Protein AF-A0A528TF03-F1 (afdb_monomer_lite)

Foldseek 3Di:
DQVVVCVLVVVPDDRDQDDDDPPDPPDDPPRDHDDDDLVVVLVVCVVVVNNVHDDDDDDWDPDPPTVVSVVVVVVSRVSD

Sequence (80 aa):
NKDRIVQMINNRAVPANQPLPPSMPGYDKAFKGYPYDVAKAKALLAEAGHPDGFETQLFAMNTDPNPRIAQAIQQDLAAI

Radius of gyration: 14.99 Å; chains: 1; bounding box: 32×34×38 Å

Structure (mmCIF, N/CA/C/O backbone):
data_AF-A0A528TF03-F1
#
_entry.id   AF-A0A528TF03-F1
#
loop_
_atom_site.group_PDB
_atom_site.id
_atom_site.type_symbol
_atom_site.label_atom_id
_atom_site.label_alt_id
_atom_site.label_comp_id
_atom_site.label_asym_id
_atom_site.label_entity_id
_atom_site.label_seq_id
_atom_site.pdbx_PDB_ins_code
_atom_site.Cartn_x
_atom_site.Cartn_y
_atom_site.Cartn_z
_atom_site.occupancy
_atom_site.B_iso_or_equiv
_atom_site.auth_seq_id
_atom_site.auth_comp_id
_atom_site.auth_asym_id
_atom_site.auth_atom_id
_atom_site.pdbx_PDB_model_num
ATOM 1 N N . ASN A 1 1 ? -3.309 -3.215 -1.703 1.00 95.88 1 ASN A N 1
ATOM 2 C CA . ASN A 1 1 ? -3.455 -4.227 -2.771 1.00 95.88 1 ASN A CA 1
ATOM 3 C C . ASN A 1 1 ? -2.359 -4.034 -3.826 1.00 95.88 1 ASN A C 1
ATOM 5 O O . ASN A 1 1 ? -2.407 -3.063 -4.574 1.00 95.88 1 ASN A O 1
ATOM 9 N N . LYS A 1 2 ? -1.346 -4.916 -3.870 1.00 97.19 2 LYS A N 1
ATOM 10 C CA . LYS A 1 2 ? -0.196 -4.769 -4.791 1.00 97.19 2 LYS A CA 1
ATOM 11 C C . LYS A 1 2 ? -0.565 -5.045 -6.254 1.00 97.19 2 LYS A C 1
ATOM 13 O O . LYS A 1 2 ? -0.061 -4.353 -7.134 1.00 97.19 2 LYS A O 1
ATOM 18 N N . ASP A 1 3 ? -1.470 -5.986 -6.512 1.00 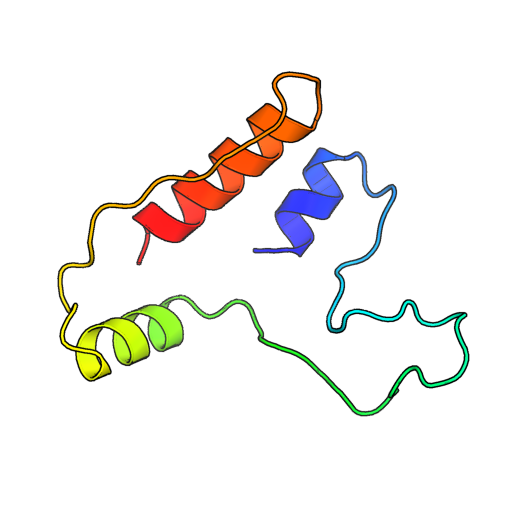97.06 3 ASP A N 1
ATOM 19 C CA . ASP A 1 3 ? -1.895 -6.341 -7.872 1.00 97.06 3 ASP A CA 1
ATOM 20 C C . ASP A 1 3 ? -2.592 -5.172 -8.570 1.00 97.06 3 ASP A C 1
ATOM 22 O O . ASP A 1 3 ? -2.309 -4.875 -9.730 1.00 97.06 3 ASP A O 1
ATOM 26 N N . ARG A 1 4 ? -3.434 -4.429 -7.838 1.00 97.12 4 ARG A N 1
ATOM 27 C CA . ARG A 1 4 ? -4.073 -3.212 -8.362 1.00 97.12 4 ARG A CA 1
ATOM 28 C C . ARG A 1 4 ? -3.042 -2.174 -8.816 1.00 97.12 4 ARG A C 1
ATOM 30 O O . ARG A 1 4 ? -3.204 -1.573 -9.872 1.00 97.12 4 ARG A O 1
ATOM 37 N N . ILE A 1 5 ? -1.965 -1.982 -8.052 1.00 97.50 5 ILE A N 1
ATOM 38 C CA . ILE A 1 5 ? -0.887 -1.046 -8.415 1.00 97.50 5 ILE A CA 1
ATOM 39 C C . ILE A 1 5 ? -0.190 -1.498 -9.705 1.00 97.50 5 ILE A C 1
ATOM 41 O O . ILE A 1 5 ? 0.055 -0.676 -10.586 1.00 97.50 5 ILE A O 1
ATOM 45 N N . VAL A 1 6 ? 0.077 -2.799 -9.856 1.00 97.75 6 VAL A N 1
ATOM 46 C CA . VAL A 1 6 ? 0.663 -3.370 -11.081 1.00 97.75 6 VAL A CA 1
ATOM 47 C C . VAL A 1 6 ? -0.235 -3.122 -12.301 1.00 97.75 6 VAL A C 1
ATOM 49 O O . VAL A 1 6 ? 0.258 -2.725 -13.360 1.00 97.75 6 VAL A O 1
ATOM 52 N N . GLN A 1 7 ? -1.552 -3.267 -12.152 1.00 96.94 7 GLN A N 1
ATOM 53 C CA . GLN A 1 7 ? -2.511 -2.963 -13.220 1.00 96.94 7 GLN A CA 1
ATOM 54 C C . GLN A 1 7 ? -2.470 -1.482 -13.632 1.00 96.94 7 GLN A C 1
ATOM 56 O O . GLN A 1 7 ? -2.466 -1.177 -14.824 1.00 96.94 7 GLN A O 1
ATOM 61 N N . MET A 1 8 ? -2.357 -0.556 -12.673 1.00 95.62 8 MET A N 1
ATOM 62 C CA . MET A 1 8 ? -2.307 0.897 -12.930 1.00 95.62 8 MET A CA 1
ATOM 63 C C . MET A 1 8 ? -1.086 1.351 -13.739 1.00 95.62 8 MET A C 1
ATOM 65 O O . MET A 1 8 ? -1.121 2.416 -14.366 1.00 95.62 8 MET A O 1
ATOM 69 N N . ILE A 1 9 ? -0.017 0.551 -13.727 1.00 95.50 9 ILE A N 1
ATOM 70 C CA . ILE A 1 9 ? 1.196 0.753 -14.528 1.00 95.50 9 ILE A CA 1
ATOM 71 C C . ILE A 1 9 ? 1.228 -0.156 -15.765 1.00 95.50 9 ILE A C 1
ATOM 73 O O . ILE A 1 9 ? 2.296 -0.500 -16.274 1.00 95.50 9 ILE A O 1
ATOM 77 N N . ASN A 1 10 ? 0.048 -0.528 -16.269 1.00 96.06 10 ASN A N 1
ATOM 78 C CA . ASN A 1 10 ? -0.146 -1.325 -17.479 1.00 96.06 10 ASN A CA 1
ATOM 79 C C . ASN A 1 10 ? 0.504 -2.715 -17.409 1.00 96.06 10 ASN A C 1
ATOM 81 O O . ASN A 1 10 ? 1.046 -3.192 -18.404 1.00 96.06 10 ASN A O 1
ATOM 85 N N . ASN A 1 11 ? 0.482 -3.354 -16.233 1.00 96.75 11 ASN A N 1
ATOM 86 C CA . ASN A 1 11 ? 1.042 -4.691 -15.999 1.00 96.75 11 ASN A CA 1
ATOM 87 C C . ASN A 1 11 ? 2.528 -4.828 -16.385 1.00 96.75 11 ASN A C 1
ATOM 89 O O . ASN A 1 11 ? 2.994 -5.911 -16.729 1.00 96.75 11 ASN A O 1
ATOM 93 N N . ARG A 1 12 ? 3.296 -3.734 -16.324 1.00 95.75 12 ARG A N 1
ATOM 94 C CA . ARG A 1 12 ? 4.733 -3.718 -16.658 1.00 95.75 12 ARG A CA 1
ATOM 95 C C . ARG A 1 12 ? 5.644 -4.181 -15.513 1.00 95.75 12 ARG A C 1
ATOM 97 O O . ARG A 1 12 ? 6.856 -4.007 -15.590 1.00 95.75 12 ARG A O 1
ATOM 104 N N . ALA A 1 13 ? 5.074 -4.736 -14.448 1.00 94.94 13 ALA A N 1
ATOM 105 C CA . ALA A 1 13 ? 5.796 -5.236 -13.284 1.00 94.94 13 ALA A CA 1
ATOM 106 C C . ALA A 1 13 ? 5.092 -6.465 -12.695 1.00 94.94 13 ALA A C 1
ATOM 108 O O . ALA A 1 13 ? 3.995 -6.825 -13.116 1.00 94.94 13 ALA A O 1
ATOM 109 N N . VAL A 1 14 ? 5.712 -7.073 -11.684 1.00 94.94 14 VAL A N 1
ATOM 110 C CA . VAL A 1 14 ? 5.106 -8.117 -10.848 1.00 94.94 14 VAL A CA 1
ATOM 111 C C . VAL A 1 14 ? 5.103 -7.670 -9.383 1.00 94.94 14 VAL A C 1
ATOM 113 O O . VAL A 1 14 ? 5.996 -6.916 -8.984 1.00 94.94 14 VAL A O 1
ATOM 116 N N . PRO A 1 15 ? 4.131 -8.104 -8.560 1.00 96.19 15 PRO A N 1
ATOM 117 C CA . PRO A 1 15 ? 4.117 -7.780 -7.139 1.00 96.19 15 PRO A CA 1
ATOM 118 C C . PRO A 1 15 ? 5.382 -8.276 -6.437 1.00 96.19 15 PRO A C 1
ATOM 120 O O . PRO A 1 15 ? 5.706 -9.462 -6.473 1.00 96.19 15 PRO A O 1
ATOM 123 N N . ALA A 1 16 ? 6.074 -7.377 -5.742 1.00 96.69 16 ALA A N 1
ATOM 124 C CA . ALA A 1 16 ? 7.208 -7.756 -4.911 1.00 96.69 16 ALA A CA 1
ATOM 125 C C . ALA A 1 16 ? 6.721 -8.361 -3.584 1.00 96.69 16 ALA A C 1
ATOM 127 O O . ALA A 1 16 ? 5.903 -7.762 -2.874 1.00 96.69 16 ALA A O 1
ATOM 128 N N . ASN A 1 17 ? 7.247 -9.527 -3.218 1.00 96.25 17 ASN A N 1
ATOM 129 C CA . ASN A 1 17 ? 7.098 -10.130 -1.891 1.00 96.25 17 ASN A CA 1
ATOM 130 C C . ASN A 1 17 ? 8.305 -9.841 -0.988 1.00 96.25 17 ASN A C 1
ATOM 132 O O . ASN A 1 17 ? 8.115 -9.773 0.218 1.00 96.25 17 ASN A O 1
ATOM 136 N N . GLN A 1 18 ? 9.495 -9.615 -1.551 1.00 96.38 18 GLN A N 1
ATOM 137 C CA . GLN A 1 18 ? 10.741 -9.333 -0.833 1.00 96.38 18 GLN A CA 1
ATOM 138 C C . GLN A 1 18 ? 11.611 -8.292 -1.564 1.00 96.38 18 GLN A C 1
ATOM 140 O O .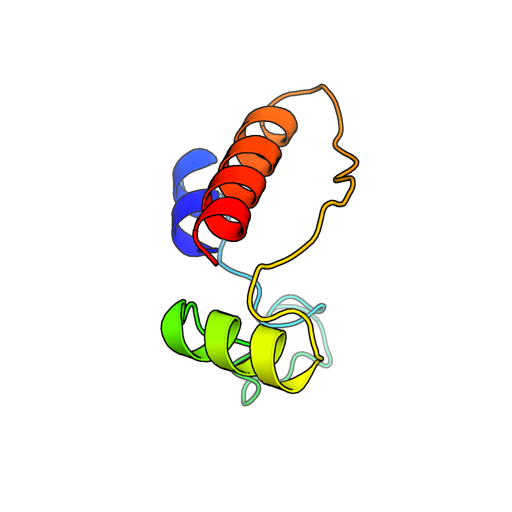 GLN A 1 18 ? 11.286 -7.943 -2.701 1.00 96.38 18 GLN A O 1
ATOM 145 N N . PRO A 1 19 ? 12.693 -7.779 -0.938 1.00 96.12 19 PRO A N 1
ATOM 146 C CA . PRO A 1 19 ? 13.524 -6.728 -1.535 1.00 96.12 19 PRO A CA 1
ATOM 147 C C . PRO A 1 19 ? 14.272 -7.159 -2.800 1.00 96.12 19 PRO A C 1
ATOM 149 O O . PRO A 1 19 ? 14.382 -6.379 -3.744 1.00 96.12 19 PRO A O 1
ATOM 152 N N . LEU A 1 20 ? 14.795 -8.389 -2.823 1.00 97.06 20 LEU A N 1
ATOM 153 C CA . LEU A 1 20 ? 15.517 -8.906 -3.983 1.00 97.06 20 LEU A CA 1
ATOM 154 C C . LEU A 1 20 ? 14.529 -9.387 -5.059 1.00 97.06 20 LEU A C 1
ATOM 156 O O . LEU A 1 20 ? 13.559 -10.072 -4.725 1.00 97.06 20 LEU A O 1
ATOM 160 N N . PRO A 1 21 ? 14.763 -9.087 -6.348 1.00 96.00 21 PRO A N 1
ATOM 161 C CA . PRO A 1 21 ? 14.003 -9.672 -7.443 1.00 96.00 21 PRO A CA 1
ATOM 162 C C . PRO A 1 21 ? 14.412 -11.140 -7.689 1.00 96.00 21 PRO A C 1
ATOM 164 O O . PRO A 1 21 ? 15.535 -11.527 -7.357 1.00 96.00 21 PRO A O 1
ATOM 167 N N . PRO A 1 22 ? 13.558 -11.954 -8.343 1.00 94.88 22 PRO A N 1
ATOM 168 C CA . PRO A 1 22 ? 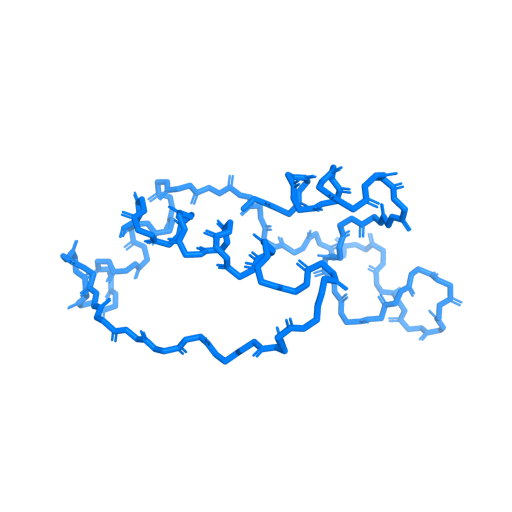13.813 -13.382 -8.583 1.00 94.88 22 PRO A CA 1
ATOM 169 C C . PRO A 1 22 ? 15.110 -13.724 -9.326 1.00 94.88 22 PRO A C 1
ATOM 171 O O . PRO A 1 22 ? 15.596 -14.848 -9.223 1.00 94.88 22 PRO A O 1
ATOM 174 N N . SER A 1 23 ? 15.653 -12.783 -10.100 1.00 95.06 23 SER A N 1
ATOM 175 C CA . SER A 1 23 ? 16.878 -12.959 -10.884 1.00 95.06 23 SER A CA 1
ATOM 176 C C . SER A 1 23 ? 18.168 -12.709 -10.096 1.00 95.06 23 SER A C 1
ATOM 178 O O . SER A 1 23 ? 19.244 -13.005 -10.612 1.00 95.06 23 SER A O 1
ATOM 180 N N . MET A 1 24 ? 18.096 -12.160 -8.878 1.00 97.38 24 MET A N 1
ATOM 181 C CA . MET A 1 24 ? 19.283 -11.865 -8.071 1.00 97.38 24 MET A CA 1
ATOM 182 C C . MET A 1 24 ? 19.682 -13.046 -7.169 1.00 97.38 24 MET A C 1
ATOM 184 O O . MET A 1 24 ? 18.811 -13.686 -6.569 1.00 97.38 24 MET A O 1
ATOM 188 N N . PRO A 1 25 ? 20.993 -13.317 -7.003 1.00 96.94 25 PRO A N 1
ATOM 189 C CA . PRO A 1 25 ? 21.480 -14.243 -5.986 1.00 96.94 25 PRO A CA 1
ATOM 190 C C . PRO A 1 25 ? 20.972 -13.863 -4.591 1.00 96.94 25 PRO A C 1
ATOM 192 O O . PRO A 1 25 ? 20.962 -12.689 -4.227 1.00 96.94 25 PRO A O 1
ATOM 195 N N . GLY A 1 26 ? 20.556 -14.863 -3.812 1.00 96.44 26 GLY A N 1
ATOM 196 C CA . GLY A 1 26 ? 19.994 -14.662 -2.473 1.00 96.44 26 GLY A CA 1
ATOM 197 C C . GLY A 1 26 ? 18.474 -14.471 -2.426 1.00 96.44 26 GLY A C 1
ATOM 198 O O . GLY A 1 26 ? 17.926 -14.378 -1.333 1.00 96.44 26 GLY A O 1
ATOM 199 N N . TYR A 1 27 ? 17.774 -14.457 -3.568 1.00 97.50 27 TYR A N 1
ATOM 200 C CA . TYR A 1 27 ? 16.309 -14.502 -3.586 1.00 97.50 27 TYR A CA 1
ATOM 201 C C . TYR A 1 27 ? 15.785 -15.778 -2.905 1.00 97.50 27 TYR A C 1
ATOM 203 O O . TYR A 1 27 ? 16.037 -16.891 -3.378 1.00 97.50 27 TYR A O 1
ATOM 211 N N . ASP A 1 28 ? 15.006 -15.627 -1.833 1.00 97.56 28 ASP A N 1
ATOM 212 C CA . ASP A 1 28 ? 14.348 -16.752 -1.170 1.00 97.56 28 ASP A CA 1
ATOM 213 C C . ASP A 1 28 ? 13.033 -17.109 -1.884 1.00 97.56 28 ASP A C 1
ATOM 215 O O . ASP A 1 28 ? 12.069 -16.343 -1.889 1.00 97.56 28 ASP A O 1
ATOM 219 N N . LYS A 1 29 ? 12.970 -18.299 -2.492 1.00 95.62 29 LYS A N 1
ATOM 220 C CA . LYS A 1 29 ? 11.769 -18.790 -3.194 1.00 95.62 29 LYS A CA 1
ATOM 221 C C . LYS A 1 29 ? 10.647 -19.232 -2.247 1.00 95.62 29 LYS A C 1
ATOM 223 O O . LYS A 1 29 ? 9.498 -19.343 -2.685 1.00 95.62 29 LYS A O 1
ATOM 228 N N . ALA A 1 30 ? 10.960 -19.521 -0.985 1.00 96.94 30 ALA A N 1
ATOM 229 C CA . ALA A 1 30 ? 9.986 -19.961 0.006 1.00 96.94 30 ALA A CA 1
ATOM 230 C C . ALA A 1 30 ? 9.229 -18.782 0.632 1.00 96.94 30 ALA A C 1
ATOM 232 O O . ALA A 1 30 ? 8.063 -18.939 1.006 1.00 96.94 30 ALA A O 1
ATOM 233 N N . PHE A 1 31 ? 9.847 -17.599 0.693 1.00 96.88 31 PHE A N 1
ATOM 234 C CA . PHE A 1 31 ? 9.241 -16.418 1.293 1.00 96.88 31 PHE A CA 1
ATOM 235 C C . PHE A 1 31 ? 7.987 -15.957 0.536 1.00 96.88 31 PHE A C 1
ATOM 237 O O . PHE A 1 31 ? 8.003 -15.733 -0.675 1.00 96.88 31 PHE A O 1
ATOM 244 N N . LYS A 1 32 ? 6.866 -15.803 1.247 1.00 93.56 32 LYS A N 1
ATOM 245 C CA . LYS A 1 32 ? 5.572 -15.427 0.646 1.00 93.56 32 LYS A CA 1
ATOM 246 C C . LYS A 1 32 ? 5.248 -13.939 0.768 1.00 93.56 32 LYS A C 1
ATOM 248 O O . LYS A 1 32 ? 4.530 -13.410 -0.075 1.00 93.56 32 LYS A O 1
ATOM 253 N N . GLY A 1 33 ? 5.814 -13.254 1.761 1.00 94.88 33 GLY A N 1
ATOM 254 C CA . GLY A 1 33 ? 5.448 -11.880 2.099 1.00 94.88 33 GLY A CA 1
ATOM 255 C C . GLY A 1 33 ? 4.038 -11.769 2.689 1.00 94.88 33 GLY A C 1
ATOM 256 O O . GLY A 1 33 ? 3.412 -12.765 3.054 1.00 94.88 33 GLY A O 1
ATOM 257 N N . TYR A 1 34 ? 3.544 -10.536 2.797 1.00 96.12 34 TYR A N 1
ATOM 258 C CA . TYR A 1 34 ? 2.220 -10.257 3.353 1.00 96.12 34 TYR A CA 1
ATOM 259 C C . TYR A 1 34 ? 1.122 -10.338 2.280 1.00 96.12 34 TYR A C 1
ATOM 261 O O . TYR A 1 34 ? 1.248 -9.660 1.251 1.00 96.12 34 TYR A O 1
ATOM 269 N N . PRO A 1 35 ? 0.043 -11.112 2.513 1.00 96.31 35 PRO A N 1
ATOM 270 C CA . PRO A 1 35 ? -1.143 -11.075 1.667 1.00 96.31 35 PRO A CA 1
ATOM 271 C C . PRO A 1 35 ? -1.912 -9.762 1.868 1.00 96.31 35 PRO A C 1
ATOM 273 O O . PRO A 1 35 ? -1.732 -9.060 2.864 1.00 96.31 35 PRO A O 1
ATOM 276 N N . TYR A 1 36 ? -2.796 -9.434 0.927 1.00 97.38 36 TYR A N 1
ATOM 277 C CA . TYR A 1 36 ? -3.745 -8.338 1.108 1.00 97.38 36 TYR A CA 1
ATOM 278 C C . TYR A 1 36 ? -4.953 -8.828 1.916 1.00 97.38 36 TYR A C 1
ATOM 280 O O . TYR A 1 36 ? -5.806 -9.532 1.383 1.00 97.38 36 TYR A O 1
ATOM 288 N N . ASP A 1 37 ? -4.999 -8.463 3.197 1.00 98.06 37 ASP A N 1
ATOM 289 C CA . ASP A 1 37 ? -6.041 -8.866 4.146 1.00 98.06 37 ASP A CA 1
ATOM 290 C C . ASP A 1 37 ? -6.438 -7.672 5.029 1.00 98.06 37 ASP A C 1
ATOM 292 O O . ASP A 1 37 ? -5.725 -7.290 5.959 1.00 98.06 37 ASP A O 1
ATOM 296 N N . VAL A 1 38 ? -7.578 -7.059 4.699 1.00 98.06 38 VAL A N 1
ATOM 297 C CA . VAL A 1 38 ? -8.105 -5.868 5.387 1.00 98.06 38 VAL A CA 1
ATOM 298 C C . VAL A 1 38 ? -8.520 -6.195 6.822 1.00 98.06 38 VAL A C 1
ATOM 300 O O . VAL A 1 38 ? -8.274 -5.401 7.726 1.00 98.06 38 VAL A O 1
ATOM 303 N N . ALA A 1 39 ? -9.118 -7.366 7.056 1.00 98.31 39 ALA A N 1
ATOM 304 C CA . ALA A 1 39 ? -9.588 -7.757 8.382 1.00 98.31 39 ALA A CA 1
ATOM 305 C C . ALA A 1 39 ? -8.409 -7.969 9.338 1.00 98.31 39 ALA A C 1
ATOM 307 O O . ALA A 1 39 ? -8.411 -7.458 10.458 1.00 98.31 39 ALA A O 1
ATOM 308 N N . LYS A 1 40 ? -7.360 -8.655 8.868 1.00 98.38 40 LYS A N 1
ATOM 309 C CA . LYS A 1 40 ? -6.131 -8.839 9.641 1.00 98.38 40 LYS A CA 1
ATOM 310 C C . LYS A 1 40 ? -5.394 -7.522 9.886 1.00 98.38 40 LYS A C 1
ATOM 312 O O . LYS A 1 40 ? -4.862 -7.335 10.975 1.00 98.38 40 LYS A O 1
ATOM 317 N N . ALA A 1 41 ? -5.380 -6.604 8.917 1.00 98.56 41 ALA A N 1
ATOM 318 C CA . ALA A 1 41 ? -4.781 -5.283 9.102 1.00 98.56 41 ALA A CA 1
ATOM 319 C C . ALA A 1 41 ? -5.479 -4.483 10.219 1.00 98.56 41 ALA A C 1
ATOM 321 O O . ALA A 1 41 ? -4.798 -3.975 11.107 1.00 98.56 41 ALA A O 1
ATOM 322 N N . LYS A 1 42 ? -6.821 -4.455 10.238 1.00 98.56 42 LYS A N 1
ATOM 323 C CA . LYS A 1 42 ? -7.608 -3.832 11.320 1.00 98.56 42 LYS A CA 1
ATOM 324 C C . LYS A 1 42 ? -7.330 -4.452 12.686 1.00 98.56 42 LYS A C 1
ATOM 326 O O . LYS A 1 42 ? -7.150 -3.735 13.665 1.00 98.56 42 LYS A O 1
ATOM 331 N N . ALA A 1 43 ? -7.254 -5.783 12.751 1.00 98.56 43 ALA A N 1
ATOM 332 C CA . ALA A 1 43 ? -6.948 -6.487 13.995 1.00 98.56 43 ALA A CA 1
ATOM 333 C C . ALA A 1 43 ? -5.569 -6.095 14.557 1.00 98.56 43 ALA A C 1
ATOM 335 O O . ALA A 1 43 ? -5.454 -5.824 15.749 1.00 98.56 43 ALA A O 1
ATOM 336 N N . LEU A 1 44 ? -4.547 -5.998 13.698 1.00 98.69 44 LEU A N 1
ATOM 337 C CA . LEU A 1 44 ? -3.199 -5.582 14.099 1.00 98.69 44 LEU A CA 1
ATOM 338 C C . LEU A 1 44 ? -3.141 -4.113 14.546 1.00 98.69 44 LEU A C 1
ATOM 340 O O . LEU A 1 44 ? -2.424 -3.799 15.492 1.00 98.69 44 LEU A O 1
ATOM 344 N N . LEU A 1 45 ? -3.898 -3.216 13.904 1.00 98.69 45 LEU A N 1
ATOM 345 C CA . LEU A 1 45 ? -4.014 -1.821 14.349 1.00 98.69 45 LEU A CA 1
ATOM 346 C C . LEU A 1 45 ? -4.633 -1.726 15.748 1.00 98.69 45 LEU A C 1
ATOM 348 O O . LEU A 1 45 ? -4.104 -1.020 16.605 1.00 98.69 45 LEU A O 1
ATOM 352 N N . ALA A 1 46 ? -5.707 -2.476 16.005 1.00 98.69 46 ALA A N 1
ATOM 353 C CA . ALA A 1 46 ? -6.338 -2.525 17.319 1.00 98.69 46 ALA A CA 1
ATOM 354 C C . ALA A 1 46 ? -5.403 -3.108 18.394 1.00 98.69 46 ALA A C 1
ATOM 356 O O . ALA A 1 46 ? -5.303 -2.540 19.480 1.00 98.69 46 ALA A O 1
ATOM 357 N N . GLU A 1 47 ? -4.678 -4.191 18.087 1.00 98.62 47 GLU A N 1
ATOM 358 C CA . GLU A 1 47 ? -3.669 -4.779 18.984 1.00 98.62 47 GLU A CA 1
ATOM 359 C C . GLU A 1 47 ? -2.557 -3.777 19.329 1.00 98.62 47 GLU A C 1
ATOM 361 O O . GLU A 1 47 ? -2.102 -3.716 20.470 1.00 98.62 47 GLU A O 1
ATOM 366 N N . ALA A 1 48 ? -2.171 -2.933 18.369 1.00 98.56 48 ALA A N 1
ATOM 367 C CA . ALA A 1 48 ? -1.191 -1.869 18.560 1.00 98.56 48 ALA A CA 1
ATOM 368 C C . ALA A 1 48 ? -1.736 -0.629 19.301 1.00 98.56 48 ALA A C 1
ATOM 370 O O . ALA A 1 48 ? -0.994 0.333 19.490 1.00 98.56 48 ALA A O 1
ATOM 371 N N . GLY A 1 49 ? -3.008 -0.620 19.719 1.00 98.62 49 GLY A N 1
ATOM 372 C CA . GLY A 1 49 ? -3.630 0.512 20.415 1.00 98.62 49 GLY A CA 1
ATOM 373 C C . GLY A 1 49 ? -4.187 1.607 19.497 1.00 98.62 49 GLY A C 1
ATOM 374 O O . GLY A 1 49 ? -4.498 2.695 19.976 1.00 98.62 49 GLY A O 1
ATOM 375 N N . HIS A 1 50 ? -4.355 1.323 18.202 1.00 98.56 50 HIS A N 1
ATOM 376 C CA . HIS A 1 50 ? -4.935 2.223 17.198 1.00 98.56 50 HIS A CA 1
ATOM 377 C C . HIS A 1 50 ? -6.224 1.649 16.568 1.00 98.56 50 HIS A C 1
ATOM 379 O O . HIS A 1 50 ? -6.296 1.521 15.346 1.00 98.56 50 HIS A O 1
ATOM 385 N N . PRO A 1 51 ? -7.255 1.276 17.355 1.00 97.81 51 PRO A N 1
ATOM 386 C CA . PRO A 1 51 ? -8.474 0.656 16.822 1.00 97.81 51 PRO A CA 1
ATOM 387 C C . PRO A 1 51 ? -9.261 1.568 15.869 1.00 97.81 51 PRO A C 1
ATOM 389 O O . PRO A 1 51 ? -9.950 1.065 14.986 1.00 97.81 51 PRO A O 1
ATOM 392 N N . ASP A 1 52 ? -9.117 2.886 16.028 1.00 97.19 52 ASP A N 1
ATOM 393 C CA . ASP A 1 52 ? -9.752 3.915 15.197 1.00 97.19 52 ASP A CA 1
ATOM 394 C C . ASP A 1 52 ? -8.783 4.513 14.155 1.00 97.19 52 ASP A C 1
ATOM 396 O O . ASP A 1 52 ? -9.056 5.554 13.557 1.00 97.19 52 ASP A O 1
ATOM 400 N N . GLY A 1 53 ? -7.625 3.875 13.949 1.00 97.81 53 GLY A N 1
ATOM 401 C CA . GLY A 1 53 ? -6.587 4.346 13.038 1.00 97.81 53 GLY A CA 1
ATOM 402 C C . GLY A 1 53 ? -5.768 5.521 13.583 1.00 97.81 53 GLY A C 1
ATOM 403 O O . GLY A 1 53 ? -5.677 5.757 14.790 1.00 97.81 53 GLY A O 1
ATOM 404 N N . PHE A 1 54 ? -5.086 6.215 12.672 1.00 98.50 54 PHE A N 1
ATOM 405 C CA . PHE A 1 54 ? -4.266 7.395 12.948 1.00 98.50 54 PHE A CA 1
ATOM 406 C C . PHE A 1 54 ? -3.991 8.176 11.657 1.00 98.50 54 PHE A C 1
ATOM 408 O O . PHE A 1 54 ? -4.136 7.655 10.550 1.00 98.50 54 PHE A O 1
ATOM 415 N N . GLU A 1 55 ? -3.538 9.420 11.796 1.00 98.44 55 GLU A N 1
ATOM 416 C CA . GLU A 1 55 ? -3.074 10.224 10.667 1.00 98.44 55 GLU A CA 1
ATOM 417 C C . GLU A 1 55 ? -1.571 10.060 10.431 1.00 98.44 55 GLU A C 1
ATOM 419 O O . GLU A 1 55 ? -0.769 9.965 11.362 1.00 98.44 55 GLU A O 1
ATOM 424 N N . THR A 1 56 ? -1.168 10.059 9.162 1.00 98.12 56 THR A N 1
ATOM 425 C CA . THR A 1 56 ? 0.241 9.991 8.770 1.00 98.12 56 THR A CA 1
ATOM 426 C C . THR A 1 56 ? 0.482 10.679 7.429 1.00 98.12 56 THR A C 1
ATOM 428 O O . THR A 1 56 ? -0.452 11.116 6.757 1.00 98.12 56 THR A O 1
ATOM 431 N N . GLN A 1 57 ? 1.749 10.786 7.031 1.00 98.38 57 GLN A N 1
ATOM 432 C CA . GLN A 1 57 ? 2.175 11.424 5.790 1.00 98.38 57 GLN A CA 1
ATOM 433 C C . GLN A 1 57 ? 2.847 10.409 4.863 1.00 98.38 57 GLN A C 1
ATOM 435 O O . GLN A 1 57 ? 3.752 9.681 5.268 1.00 98.38 57 GLN A O 1
ATOM 440 N N . LEU A 1 58 ? 2.432 10.398 3.594 1.00 98.00 58 LEU A N 1
ATOM 441 C CA . LEU A 1 58 ? 3.060 9.613 2.533 1.00 98.00 58 LEU A CA 1
ATOM 442 C C . LEU A 1 58 ? 3.771 10.556 1.561 1.00 98.00 58 LEU A C 1
ATOM 444 O O . LEU A 1 58 ? 3.129 11.277 0.799 1.00 98.00 58 LEU A O 1
ATOM 448 N N . PHE A 1 59 ? 5.101 10.532 1.569 1.00 98.06 59 PHE A N 1
ATOM 449 C CA . PHE A 1 59 ? 5.901 11.267 0.594 1.00 98.06 59 PHE A CA 1
ATOM 450 C C . PHE A 1 59 ? 5.895 10.531 -0.746 1.00 98.06 59 PHE A C 1
ATOM 452 O O . PHE A 1 59 ? 6.155 9.329 -0.810 1.00 98.06 59 PHE A O 1
ATOM 459 N N . ALA A 1 60 ? 5.624 11.262 -1.824 1.00 97.69 60 ALA A N 1
ATOM 460 C CA . ALA A 1 60 ? 5.616 10.726 -3.176 1.00 97.69 60 ALA A CA 1
ATOM 461 C C . ALA A 1 60 ? 6.262 11.713 -4.149 1.00 97.69 60 ALA A C 1
ATOM 463 O O . ALA A 1 60 ? 6.193 12.929 -3.969 1.00 97.69 60 ALA A O 1
ATOM 464 N N . MET A 1 61 ? 6.874 11.181 -5.206 1.00 98.12 61 MET A N 1
ATOM 465 C CA . MET A 1 61 ? 7.305 11.997 -6.339 1.00 98.12 61 MET A CA 1
ATOM 466 C C . MET A 1 61 ? 6.078 12.549 -7.078 1.00 98.12 61 MET A C 1
ATOM 468 O O . MET A 1 61 ? 5.036 11.897 -7.144 1.00 98.12 61 MET A O 1
ATOM 472 N N . ASN A 1 62 ? 6.205 13.736 -7.670 1.00 97.12 62 ASN A N 1
ATOM 473 C CA . ASN A 1 62 ? 5.107 14.413 -8.368 1.00 97.12 62 ASN A CA 1
ATOM 474 C C . ASN A 1 62 ? 4.939 13.992 -9.843 1.00 97.12 62 ASN A C 1
ATOM 476 O O . ASN A 1 62 ? 4.005 14.445 -10.500 1.00 97.12 62 ASN A O 1
ATOM 480 N N . THR A 1 63 ? 5.804 13.118 -10.361 1.00 97.81 63 THR A N 1
ATOM 481 C CA . THR A 1 63 ? 5.757 12.630 -11.750 1.00 97.81 63 THR A CA 1
ATOM 482 C C . THR A 1 63 ? 5.003 11.305 -11.861 1.00 97.81 63 THR A C 1
ATOM 484 O O . THR A 1 63 ? 5.216 10.398 -11.050 1.00 97.81 63 THR A O 1
ATOM 487 N N . ASP A 1 64 ? 4.165 11.162 -12.893 1.00 94.56 64 ASP A N 1
ATOM 488 C CA . ASP A 1 64 ? 3.461 9.910 -13.211 1.00 94.56 64 ASP A CA 1
ATOM 489 C C . ASP A 1 64 ? 4.434 8.709 -13.305 1.00 9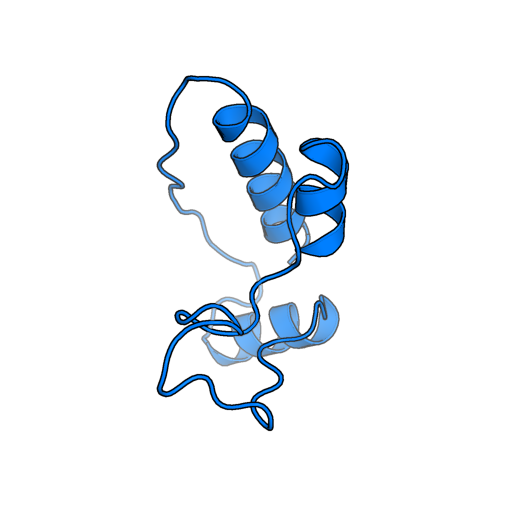4.56 64 ASP A C 1
ATOM 491 O O . ASP A 1 64 ? 5.537 8.868 -13.836 1.00 94.56 64 ASP A O 1
ATOM 495 N N . PRO A 1 65 ? 4.071 7.513 -12.789 1.00 95.88 65 PRO A N 1
ATOM 496 C CA . PRO A 1 65 ? 2.790 7.136 -12.171 1.00 95.88 65 PRO A CA 1
ATOM 497 C C . PRO A 1 65 ? 2.688 7.384 -10.656 1.00 95.88 65 PRO A C 1
ATOM 499 O O . PRO A 1 65 ? 1.683 7.008 -10.048 1.00 95.88 65 PRO A O 1
ATOM 502 N N . ASN A 1 66 ? 3.689 8.011 -10.028 1.00 97.06 66 ASN A N 1
ATOM 503 C CA . ASN A 1 66 ? 3.804 8.075 -8.565 1.00 97.06 66 ASN A CA 1
ATOM 504 C C . ASN A 1 66 ? 2.590 8.707 -7.853 1.00 97.06 66 ASN A C 1
ATOM 506 O O . ASN A 1 66 ? 2.127 8.098 -6.887 1.00 97.06 66 ASN A O 1
ATOM 510 N N . PRO A 1 67 ? 1.997 9.830 -8.317 1.00 97.62 67 PRO A N 1
ATOM 511 C CA . PRO A 1 67 ? 0.811 10.397 -7.670 1.00 97.62 67 PRO A CA 1
ATOM 512 C C . PRO A 1 67 ? -0.383 9.437 -7.643 1.00 97.62 67 PRO A C 1
ATOM 514 O O . PRO A 1 67 ? -1.047 9.303 -6.617 1.00 97.62 67 PRO A O 1
ATOM 517 N N . ARG A 1 68 ? -0.627 8.710 -8.743 1.00 96.81 68 ARG A N 1
ATOM 518 C CA . ARG A 1 68 ? -1.724 7.732 -8.829 1.00 96.81 68 ARG A CA 1
ATOM 519 C C . ARG A 1 68 ? -1.482 6.551 -7.892 1.00 96.81 68 ARG A C 1
ATOM 521 O O . ARG A 1 68 ? -2.401 6.104 -7.212 1.00 96.81 68 ARG A O 1
ATOM 528 N N . ILE A 1 69 ? -0.242 6.064 -7.823 1.00 97.62 69 ILE A N 1
ATOM 529 C CA . ILE A 1 69 ? 0.140 4.988 -6.898 1.00 97.62 69 ILE A CA 1
ATOM 530 C C . ILE A 1 69 ? -0.056 5.437 -5.443 1.00 97.62 69 ILE A C 1
ATOM 532 O O . ILE A 1 69 ? -0.646 4.699 -4.656 1.00 97.62 69 ILE A O 1
ATOM 536 N N . ALA A 1 70 ? 0.378 6.650 -5.093 1.00 98.25 70 ALA A N 1
ATOM 537 C CA . ALA A 1 70 ? 0.219 7.200 -3.749 1.00 98.25 70 ALA A CA 1
ATOM 538 C C . ALA A 1 70 ? -1.260 7.337 -3.349 1.00 98.25 70 ALA A C 1
ATOM 540 O O . ALA A 1 70 ? -1.628 6.944 -2.245 1.00 98.25 70 ALA A O 1
ATOM 541 N N . GLN A 1 71 ? -2.124 7.800 -4.258 1.00 97.44 71 GLN A N 1
ATOM 542 C CA . GLN A 1 71 ? -3.575 7.862 -4.038 1.00 97.44 71 GLN A CA 1
ATOM 543 C C . GLN A 1 71 ? -4.201 6.474 -3.841 1.00 97.44 71 GLN A C 1
ATOM 545 O O . GLN A 1 71 ? -5.056 6.297 -2.976 1.00 97.44 71 GLN A O 1
ATOM 550 N N . ALA A 1 72 ? -3.759 5.464 -4.595 1.00 98.12 72 ALA A N 1
ATOM 551 C CA . ALA A 1 72 ? -4.227 4.093 -4.401 1.00 98.12 72 ALA A CA 1
ATOM 552 C C . ALA A 1 72 ? -3.812 3.534 -3.028 1.00 98.12 72 ALA A C 1
ATOM 554 O O . ALA A 1 72 ? -4.600 2.852 -2.375 1.00 98.12 72 ALA A O 1
ATOM 555 N N . ILE A 1 73 ? -2.596 3.836 -2.566 1.00 98.38 73 ILE A N 1
ATOM 556 C CA . ILE A 1 73 ? -2.147 3.467 -1.216 1.00 98.38 73 ILE A CA 1
ATOM 557 C C . ILE A 1 73 ? -2.977 4.206 -0.162 1.00 98.38 73 ILE A C 1
ATOM 559 O O . ILE A 1 73 ? -3.453 3.572 0.774 1.00 98.38 73 ILE A O 1
ATOM 563 N N . GLN A 1 74 ? -3.209 5.510 -0.336 1.00 98.44 74 GLN A N 1
ATOM 564 C CA . GLN A 1 74 ? -4.050 6.308 0.559 1.00 98.44 74 GLN A CA 1
ATOM 565 C C . GLN A 1 74 ? -5.458 5.711 0.688 1.00 98.44 74 GLN A C 1
ATOM 567 O O . GLN A 1 74 ? -5.945 5.555 1.801 1.00 98.44 74 GLN A O 1
ATOM 572 N N . GLN A 1 75 ? -6.091 5.326 -0.424 1.00 98.25 75 GLN A N 1
ATOM 573 C CA . GLN A 1 75 ? -7.414 4.700 -0.402 1.00 98.25 75 GLN A CA 1
ATOM 574 C C . GLN A 1 75 ? -7.409 3.350 0.334 1.00 98.25 75 GLN A C 1
ATOM 576 O O . GLN A 1 75 ? -8.347 3.056 1.070 1.00 98.25 75 GLN A O 1
ATOM 581 N N . ASP A 1 76 ? -6.371 2.530 0.141 1.00 98.31 76 ASP A N 1
ATOM 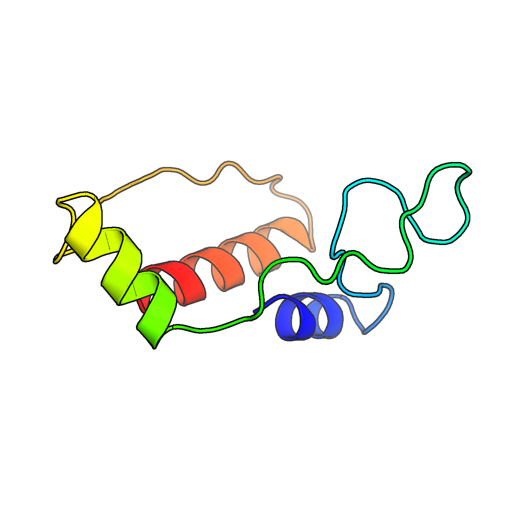582 C CA . ASP A 1 76 ? -6.255 1.240 0.831 1.00 98.31 76 ASP A CA 1
ATOM 583 C C . ASP A 1 76 ? -6.055 1.417 2.342 1.00 98.31 76 ASP A C 1
ATOM 585 O O . ASP A 1 76 ? -6.613 0.643 3.116 1.00 98.31 76 ASP A O 1
ATOM 589 N N . LEU A 1 77 ? -5.280 2.425 2.756 1.00 98.31 77 LEU A N 1
ATOM 590 C CA . LEU A 1 77 ? -5.042 2.741 4.166 1.00 98.31 77 LEU A CA 1
ATOM 591 C C . LEU A 1 77 ? -6.258 3.394 4.832 1.00 98.31 77 LEU A C 1
ATOM 593 O O . LEU A 1 77 ? -6.521 3.122 5.989 1.00 98.31 77 LEU A O 1
ATOM 597 N N . ALA A 1 78 ? -7.041 4.195 4.108 1.00 98.06 78 ALA A N 1
ATOM 598 C CA . ALA A 1 78 ? -8.277 4.778 4.636 1.00 98.06 78 ALA A CA 1
ATOM 599 C C . ALA A 1 78 ? -9.389 3.737 4.881 1.00 98.06 78 ALA A C 1
ATOM 601 O O . ALA A 1 78 ? -10.388 4.037 5.530 1.00 98.06 78 ALA A O 1
ATOM 602 N N . ALA A 1 79 ? -9.255 2.528 4.327 1.00 96.75 79 ALA A N 1
ATOM 603 C CA . ALA A 1 79 ? -10.217 1.446 4.514 1.00 96.75 79 ALA A CA 1
ATOM 604 C C . ALA A 1 79 ? -9.968 0.615 5.787 1.00 96.75 79 ALA A C 1
ATOM 606 O O . ALA A 1 79 ? -10.815 -0.231 6.120 1.00 96.75 79 ALA A O 1
ATOM 607 N N . ILE A 1 80 ? -8.824 0.816 6.459 1.00 96.88 80 ILE A N 1
ATOM 608 C CA . ILE A 1 80 ? -8.428 0.106 7.683 1.00 96.88 80 ILE A CA 1
ATOM 609 C C . ILE A 1 80 ? -8.557 0.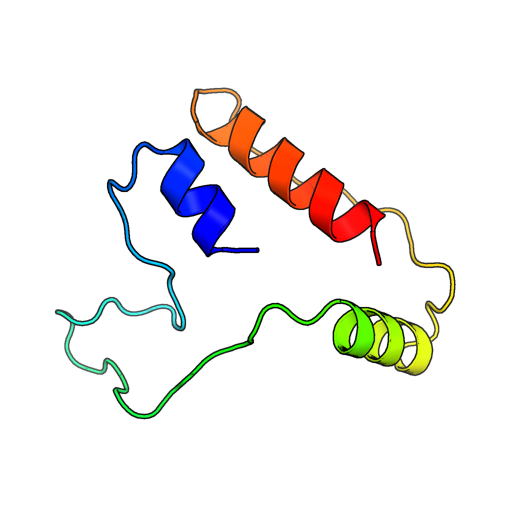984 8.919 1.00 96.88 80 ILE A C 1
ATOM 611 O O . ILE A 1 80 ? -8.141 2.155 8.867 1.00 96.88 80 ILE A O 1
#

Secondary structure (DSSP, 8-state):
-HHHHHHHTTT-S---SSSS-TTSTT--SS-------HHHHHHHHHHTT-TT---------SSTTHHHHHHHHHHHHHT-

pLDDT: mean 97.2, std 1.19, range [93.56, 98.69]